Protein AF-A0AAN6NK29-F1 (afdb_monomer)

Nearest PDB structures (foldseek):
  6uxe-assembly1_B  TM=4.840E-01  e=8.109E+00  Homo sapiens
  8beh-assembly1_n  TM=4.783E-01  e=8.109E+00  Arabidopsis thaliana

pLDDT: mean 82.31, std 16.63, range [37.97, 97.19]

Organism: NCBI:txid241081

Radius of gyration: 20.67 Å; Cα contacts (8 Å, |Δi|>4): 39; chains: 1; bounding box: 39×51×51 Å

Structure (mmCIF, N/CA/C/O backbone):
data_AF-A0AAN6NK29-F1
#
_entry.id   AF-A0AAN6NK29-F1
#
loop_
_atom_site.group_PDB
_atom_site.id
_atom_site.type_symbol
_atom_site.label_atom_id
_atom_site.label_alt_id
_atom_site.label_comp_id
_atom_site.label_asym_id
_atom_site.label_entity_id
_atom_site.label_seq_id
_atom_site.pdbx_PDB_ins_code
_atom_site.Cartn_x
_atom_site.Cartn_y
_atom_site.Cartn_z
_atom_site.occupancy
_atom_site.B_iso_or_equiv
_atom_site.auth_seq_id
_atom_site.auth_comp_id
_atom_site.auth_asym_id
_atom_site.auth_atom_id
_atom_site.pdbx_PDB_model_num
ATOM 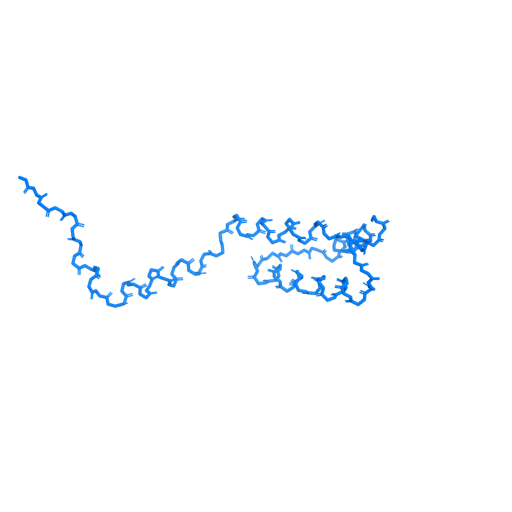1 N N . LEU A 1 1 ? -26.204 36.370 30.569 1.00 37.97 1 LEU A N 1
ATOM 2 C CA . LEU A 1 1 ? -25.102 36.077 29.626 1.00 37.97 1 LEU A CA 1
ATOM 3 C C . LEU A 1 1 ? -24.181 35.056 30.290 1.00 37.97 1 LEU A C 1
ATOM 5 O O . LEU A 1 1 ? -23.391 35.439 31.142 1.00 37.97 1 LEU A O 1
ATOM 9 N N . GLN A 1 2 ? -24.355 33.760 30.007 1.00 41.03 2 GLN A N 1
ATOM 10 C CA . GLN A 1 2 ? -23.382 32.738 30.414 1.00 41.03 2 GLN A CA 1
ATOM 11 C C . GLN A 1 2 ? -22.153 32.906 29.522 1.00 41.03 2 GLN A C 1
ATOM 13 O O . GLN A 1 2 ? -22.213 32.665 28.319 1.00 41.03 2 GLN A O 1
ATOM 18 N N . ILE A 1 3 ? -21.073 33.414 30.106 1.00 46.19 3 ILE A N 1
ATOM 19 C CA . ILE A 1 3 ? -19.804 33.615 29.418 1.00 46.19 3 ILE A CA 1
ATOM 20 C C . ILE A 1 3 ? -19.138 32.244 29.285 1.00 46.19 3 ILE A C 1
ATOM 22 O O . ILE A 1 3 ? -18.619 31.711 30.257 1.00 46.19 3 ILE A O 1
ATOM 26 N N . ASN A 1 4 ? -19.167 31.741 28.050 1.00 49.50 4 ASN A N 1
ATOM 27 C CA . ASN A 1 4 ? -18.279 30.751 27.443 1.00 49.50 4 ASN A CA 1
ATOM 28 C C . ASN A 1 4 ? -18.327 29.324 28.010 1.00 49.50 4 ASN A C 1
ATOM 30 O O . ASN A 1 4 ? -18.071 29.088 29.184 1.00 49.50 4 ASN A O 1
ATOM 34 N N . GLY A 1 5 ? -18.581 28.361 27.116 1.00 52.94 5 GLY A N 1
ATOM 35 C CA . GLY A 1 5 ? -18.589 26.911 27.345 1.00 52.94 5 GLY A CA 1
ATOM 36 C C . GLY A 1 5 ? -17.234 26.321 27.742 1.00 52.94 5 GLY A C 1
ATOM 37 O O . GLY A 1 5 ? -16.701 25.459 27.054 1.00 52.94 5 GLY A O 1
ATOM 38 N N . TRP A 1 6 ? -16.682 26.792 28.854 1.00 50.72 6 TRP A N 1
ATOM 39 C CA . TRP A 1 6 ? -15.475 26.282 29.480 1.00 50.72 6 TRP A CA 1
ATOM 40 C C . TRP A 1 6 ? -15.812 25.026 30.279 1.00 50.72 6 TRP A C 1
ATOM 42 O O . TRP A 1 6 ? -16.481 25.098 31.312 1.00 50.72 6 TRP A O 1
ATOM 52 N N . ASN A 1 7 ? -15.346 23.870 29.802 1.00 64.81 7 ASN A N 1
ATOM 53 C CA . ASN A 1 7 ? 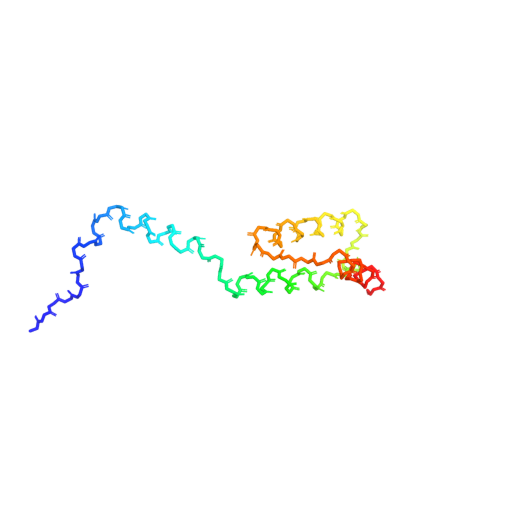-15.470 22.608 30.516 1.00 64.81 7 ASN A CA 1
ATOM 54 C C . ASN A 1 7 ? -14.272 22.448 31.471 1.00 6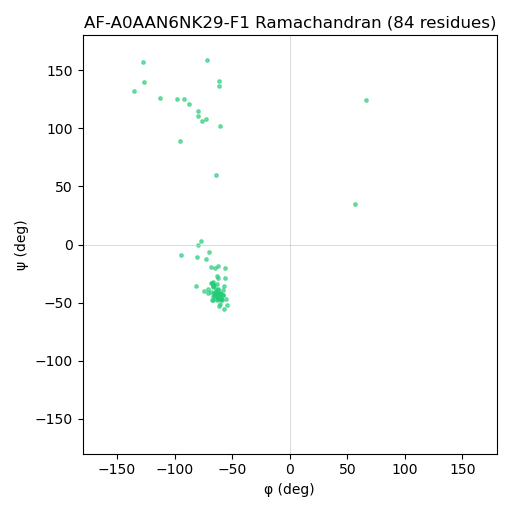4.81 7 ASN A C 1
ATOM 56 O O . ASN A 1 7 ? -13.129 22.396 31.017 1.00 64.81 7 ASN A O 1
ATOM 60 N N . PRO A 1 8 ? -14.484 22.312 32.791 1.00 61.56 8 PRO A N 1
ATOM 61 C CA . PRO A 1 8 ? -13.402 22.116 33.759 1.00 61.56 8 PRO A CA 1
ATOM 62 C C . PRO A 1 8 ? -12.500 20.902 33.475 1.00 61.56 8 PRO A C 1
ATOM 64 O O . PRO A 1 8 ? -11.370 20.859 33.958 1.00 61.56 8 PRO A O 1
ATOM 67 N N . ARG A 1 9 ? -12.976 19.928 32.682 1.00 59.81 9 ARG A N 1
ATOM 68 C CA . ARG A 1 9 ? -12.198 18.753 32.253 1.00 59.81 9 ARG A CA 1
ATOM 69 C C . ARG A 1 9 ? -11.062 19.084 31.283 1.00 59.81 9 ARG A C 1
ATOM 71 O O . ARG A 1 9 ? -10.107 18.319 31.219 1.00 59.81 9 ARG A O 1
ATOM 78 N N . ASP A 1 10 ? -11.099 20.236 30.614 1.00 57.91 10 ASP A N 1
ATOM 79 C CA . ASP A 1 10 ? -10.049 20.664 29.679 1.00 57.91 10 ASP A CA 1
ATOM 80 C C . ASP A 1 10 ? -8.726 21.034 30.384 1.00 57.91 10 ASP A C 1
ATOM 82 O O . ASP A 1 10 ? -7.722 21.296 29.724 1.00 57.91 10 ASP A O 1
ATOM 86 N N . ARG A 1 11 ? -8.694 21.058 31.726 1.00 62.34 11 ARG A N 1
ATOM 87 C CA . ARG A 1 11 ? -7.466 21.220 32.525 1.00 62.34 11 ARG A CA 1
ATOM 88 C C . ARG A 1 11 ? -6.831 19.904 32.969 1.00 62.34 11 ARG A C 1
ATOM 90 O O . ARG A 1 11 ? -5.730 19.947 33.508 1.00 62.34 11 ARG A O 1
ATOM 97 N N . ASP A 1 12 ? -7.496 18.767 32.775 1.00 68.81 12 ASP A N 1
ATOM 98 C CA . ASP A 1 12 ? -6.925 17.461 33.099 1.00 68.81 12 ASP A CA 1
ATOM 99 C C . ASP A 1 12 ? -5.966 17.037 31.970 1.00 68.81 12 ASP A C 1
ATOM 101 O O . ASP A 1 12 ? -6.414 16.811 30.841 1.00 68.81 12 ASP A O 1
ATOM 105 N N . PRO A 1 13 ? -4.650 16.902 32.224 1.00 63.97 13 PRO A N 1
ATOM 106 C CA . PRO A 1 13 ? -3.707 16.413 31.217 1.00 63.97 13 PRO A CA 1
ATOM 107 C C . PRO A 1 13 ? -4.111 15.038 30.664 1.00 63.97 13 PRO A C 1
ATOM 109 O O . PRO A 1 13 ? -3.855 14.729 29.498 1.00 63.97 13 PRO A O 1
ATOM 112 N N . SER A 1 14 ? -4.806 14.237 31.476 1.00 71.75 14 SER A N 1
ATOM 113 C CA . SER A 1 14 ? -5.330 12.922 31.107 1.00 71.75 14 SER A CA 1
ATOM 114 C C . SER A 1 14 ? -6.431 13.020 30.051 1.00 71.75 14 SER A C 1
ATOM 116 O O . SER A 1 14 ? -6.536 12.137 29.202 1.00 71.75 14 SER A O 1
ATOM 118 N N . TYR A 1 15 ? -7.228 14.094 30.056 1.00 70.88 15 TYR A N 1
ATOM 119 C CA . TYR A 1 15 ? -8.273 14.326 29.058 1.00 70.88 15 TYR A CA 1
ATOM 120 C C . TYR A 1 15 ? -7.671 14.590 27.676 1.00 70.88 15 TYR A C 1
ATOM 122 O O . TYR A 1 15 ? -8.062 13.938 26.709 1.00 70.88 15 TYR A O 1
ATOM 130 N N . HIS A 1 16 ? -6.664 15.466 27.585 1.00 64.25 16 HIS A N 1
ATOM 131 C CA . HIS A 1 16 ? -5.953 15.730 26.325 1.00 64.25 16 HIS A CA 1
ATOM 132 C C . HIS A 1 16 ? -5.193 14.502 25.833 1.00 64.25 16 HIS A C 1
ATOM 134 O O . HIS A 1 16 ? -5.247 14.182 24.648 1.00 64.25 16 HIS A O 1
ATOM 140 N N . TYR A 1 17 ? -4.554 13.761 26.741 1.00 66.12 17 TYR A N 1
ATOM 141 C CA . TYR A 1 17 ? -3.893 12.500 26.413 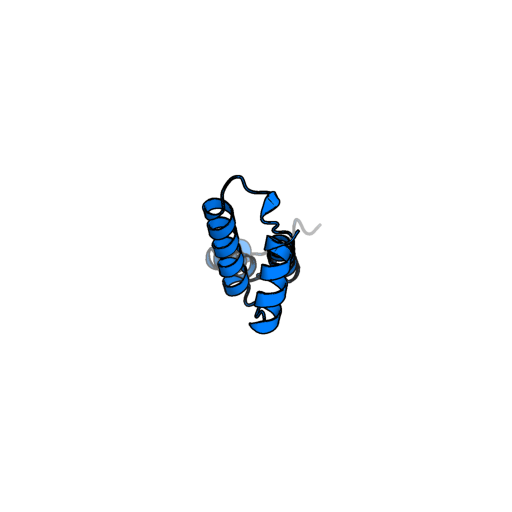1.00 66.12 17 TYR A CA 1
ATOM 142 C C . TYR A 1 17 ? -4.875 11.468 25.844 1.00 66.12 17 TYR A C 1
ATOM 144 O O . TYR A 1 17 ? -4.618 10.884 24.794 1.00 66.12 17 TYR A O 1
ATOM 152 N N . GLN A 1 18 ? -6.037 11.286 26.476 1.00 69.69 18 GLN A N 1
ATOM 153 C CA . GLN A 1 18 ? -7.082 10.382 25.988 1.00 69.69 18 GLN A CA 1
ATOM 154 C C . GLN A 1 18 ? -7.727 10.870 24.688 1.00 69.69 18 GLN A C 1
ATOM 156 O O . GLN A 1 18 ? -8.119 10.046 23.865 1.00 69.69 18 GLN A O 1
ATOM 161 N N . LEU A 1 19 ? -7.858 12.182 24.483 1.00 67.62 19 LEU A N 1
ATOM 162 C CA . LEU A 1 19 ? -8.375 12.765 23.245 1.00 67.62 19 LEU A CA 1
ATOM 163 C C . LEU A 1 19 ? -7.414 12.500 22.082 1.00 67.62 19 LEU A C 1
ATOM 165 O O . LEU A 1 19 ? -7.842 12.006 21.042 1.00 67.62 19 LEU A O 1
ATOM 169 N N . VAL A 1 20 ? -6.118 12.752 22.285 1.00 64.56 20 VAL A N 1
ATOM 170 C CA . VAL A 1 20 ? -5.059 12.448 21.315 1.00 64.56 20 VAL A CA 1
ATOM 171 C C . VAL A 1 20 ? -4.984 10.944 21.064 1.00 64.56 20 VAL A C 1
ATOM 173 O O . VAL A 1 20 ? -4.978 10.531 19.911 1.00 64.56 20 VAL A O 1
ATOM 176 N N . GLN A 1 21 ? -5.035 10.106 22.104 1.00 60.91 21 GLN A N 1
ATOM 177 C CA . GLN A 1 21 ? -5.104 8.652 21.934 1.00 60.91 21 GLN A CA 1
ATOM 178 C C . GLN A 1 21 ? -6.338 8.218 21.142 1.00 60.91 21 GLN A C 1
ATOM 180 O O . GLN A 1 21 ? -6.209 7.376 20.267 1.00 60.91 21 GLN A O 1
ATOM 185 N N . LYS A 1 22 ? -7.522 8.783 21.397 1.00 59.81 22 LYS A N 1
ATOM 186 C CA . LYS A 1 22 ? -8.750 8.465 20.645 1.00 59.81 22 LYS A CA 1
ATOM 187 C C . LYS A 1 22 ? -8.704 8.959 19.201 1.00 59.81 22 LYS A C 1
ATOM 189 O O . LYS A 1 22 ? -9.283 8.306 18.337 1.00 59.81 22 L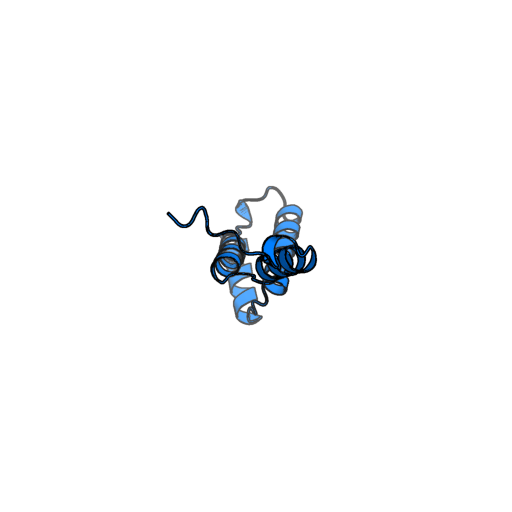YS A O 1
ATOM 194 N N . ALA A 1 23 ? -8.046 10.088 18.950 1.00 60.31 23 ALA A N 1
ATOM 195 C CA . ALA A 1 23 ? -7.833 10.621 17.610 1.00 60.31 23 ALA A CA 1
ATOM 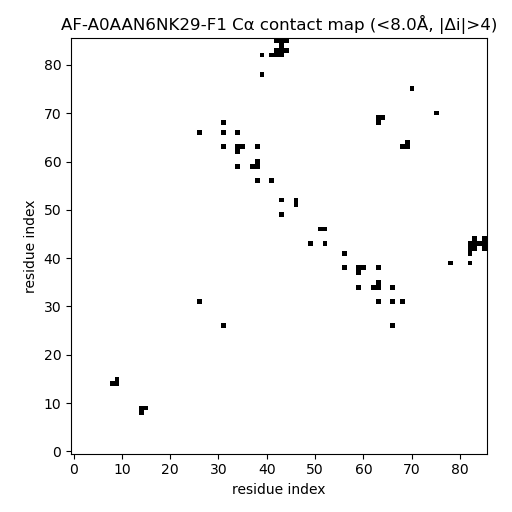196 C C . ALA A 1 23 ? -6.821 9.771 16.824 1.00 60.31 23 ALA A C 1
ATOM 198 O O . ALA A 1 23 ? -7.071 9.457 15.668 1.00 60.31 23 ALA A O 1
ATOM 199 N N . ILE A 1 24 ? -5.731 9.332 17.464 1.00 57.31 24 ILE A N 1
ATOM 200 C CA . ILE A 1 24 ? -4.719 8.440 16.874 1.00 57.31 24 ILE A CA 1
ATOM 201 C C . ILE A 1 24 ? -5.265 7.014 16.693 1.00 57.31 24 ILE A C 1
ATOM 203 O O . ILE A 1 24 ? -4.978 6.364 15.694 1.00 57.31 24 ILE A O 1
ATOM 207 N N . ALA A 1 25 ? -6.065 6.514 17.639 1.00 54.84 25 ALA A N 1
ATOM 208 C CA . ALA A 1 25 ? -6.575 5.141 17.634 1.00 54.84 25 ALA A CA 1
ATOM 209 C C . ALA A 1 25 ? -7.658 4.886 16.576 1.00 54.84 25 ALA A C 1
ATOM 211 O O . ALA A 1 25 ? -7.998 3.731 16.319 1.00 54.84 25 ALA A O 1
ATOM 212 N N . LYS A 1 26 ? -8.215 5.931 15.958 1.00 58.97 26 LYS A N 1
ATOM 213 C CA . LYS A 1 26 ? -9.160 5.773 14.857 1.00 58.97 26 LYS A CA 1
ATOM 214 C C . LYS A 1 26 ? -8.417 5.871 13.535 1.00 58.97 26 LYS A C 1
ATOM 216 O O . LYS A 1 26 ? -8.345 6.936 12.934 1.00 58.97 26 LYS A O 1
ATOM 221 N N . VAL A 1 27 ? -7.937 4.727 13.048 1.00 63.34 27 VAL A N 1
ATOM 222 C CA . VAL A 1 27 ? -7.847 4.534 11.597 1.00 63.34 27 VAL A CA 1
ATOM 223 C C . VAL A 1 27 ? -9.282 4.656 11.090 1.00 63.34 27 VAL A C 1
ATOM 225 O O . VAL A 1 27 ? -10.102 3.770 11.336 1.00 63.34 27 VAL A O 1
ATOM 228 N N . THR A 1 28 ? -9.620 5.808 10.516 1.00 76.75 28 THR A N 1
ATOM 229 C CA . THR A 1 28 ? -10.960 6.044 9.984 1.00 76.75 28 THR A CA 1
ATOM 230 C C . THR A 1 28 ? -11.148 5.224 8.712 1.00 76.75 28 THR A C 1
ATOM 232 O O . THR A 1 28 ? -10.171 4.807 8.081 1.00 76.75 28 THR A O 1
ATOM 235 N N . ASP A 1 29 ? -12.392 4.959 8.329 1.00 78.62 29 ASP A N 1
ATOM 236 C CA . ASP A 1 29 ? -12.654 4.207 7.101 1.00 78.62 29 ASP A CA 1
ATOM 237 C C . ASP A 1 29 ? -12.150 4.969 5.862 1.00 78.62 29 ASP A C 1
ATOM 239 O O . ASP A 1 29 ? -11.708 4.340 4.901 1.00 78.62 29 ASP A O 1
ATOM 243 N N . GLU A 1 30 ? -12.083 6.304 5.921 1.00 82.25 30 GLU A N 1
ATOM 244 C CA . GLU A 1 30 ? -11.429 7.134 4.903 1.00 82.25 30 GLU A CA 1
ATOM 245 C C . GLU A 1 30 ? -9.927 6.837 4.813 1.00 82.25 30 GLU A C 1
ATOM 247 O O . GLU A 1 30 ? -9.419 6.564 3.730 1.00 82.25 30 GLU A O 1
ATOM 252 N N . ALA A 1 31 ? -9.218 6.782 5.947 1.00 83.44 31 ALA A N 1
ATOM 253 C CA . ALA A 1 31 ? -7.791 6.459 5.955 1.00 83.44 31 ALA A CA 1
ATOM 254 C C . ALA A 1 31 ? -7.510 5.039 5.425 1.00 83.44 31 ALA A C 1
ATOM 256 O O . ALA A 1 31 ? -6.492 4.806 4.771 1.00 83.44 31 ALA A O 1
ATOM 257 N N . ARG A 1 32 ? -8.414 4.080 5.673 1.00 86.19 32 ARG A N 1
ATOM 258 C CA . ARG A 1 32 ? -8.329 2.732 5.081 1.00 86.19 32 ARG A CA 1
ATOM 259 C C . ARG A 1 32 ? -8.537 2.764 3.572 1.00 86.19 32 ARG A C 1
ATOM 261 O O . ARG A 1 32 ? -7.791 2.102 2.850 1.00 86.19 32 ARG A O 1
ATOM 268 N N . ALA A 1 33 ? -9.532 3.517 3.107 1.00 88.00 33 ALA A N 1
ATOM 269 C CA . ALA A 1 33 ? -9.815 3.678 1.687 1.00 88.00 33 ALA A CA 1
ATOM 270 C C . ALA A 1 33 ? -8.626 4.308 0.951 1.00 88.00 33 ALA A C 1
ATOM 272 O O . ALA A 1 33 ? -8.235 3.797 -0.097 1.00 88.00 33 ALA A O 1
ATOM 273 N N . ASP A 1 34 ? -7.987 5.321 1.539 1.00 91.69 34 ASP A N 1
ATOM 274 C CA . ASP A 1 34 ? -6.795 5.964 0.978 1.00 91.69 34 ASP A CA 1
ATOM 275 C C . ASP A 1 34 ? -5.627 4.978 0.836 1.00 91.69 34 ASP A C 1
ATOM 277 O O . ASP A 1 34 ? -4.983 4.912 -0.214 1.00 91.69 34 ASP A O 1
ATOM 281 N N . VAL A 1 35 ? -5.367 4.162 1.866 1.00 92.12 35 VAL A N 1
ATOM 282 C CA . VAL A 1 35 ? -4.319 3.127 1.820 1.00 92.12 35 VAL A CA 1
ATOM 283 C C . VAL A 1 35 ? -4.614 2.093 0.730 1.00 92.12 35 VAL A C 1
ATOM 285 O O . VAL A 1 35 ? -3.710 1.721 -0.023 1.00 92.12 35 VAL A O 1
ATOM 288 N N . LEU A 1 36 ? -5.866 1.638 0.623 1.00 93.06 36 LEU A N 1
ATOM 289 C CA . LEU A 1 36 ? -6.277 0.683 -0.406 1.00 93.06 36 LEU A CA 1
ATOM 290 C C . LEU A 1 36 ? -6.160 1.281 -1.813 1.00 93.06 36 LEU A C 1
ATOM 292 O O . LEU A 1 36 ? -5.650 0.621 -2.718 1.00 93.06 36 LEU A O 1
ATOM 296 N N . GLN A 1 37 ? -6.587 2.528 -1.998 1.00 94.75 37 GLN A N 1
ATOM 297 C CA . GLN A 1 37 ? -6.501 3.226 -3.275 1.00 94.75 37 GLN A CA 1
ATOM 298 C C . GLN A 1 37 ? -5.046 3.421 -3.705 1.00 94.75 37 GLN A C 1
ATOM 300 O O . GLN A 1 37 ? -4.705 3.153 -4.857 1.00 94.75 37 GLN A O 1
ATOM 305 N N . GLU A 1 38 ? -4.175 3.843 -2.787 1.00 94.50 38 GLU A N 1
ATOM 306 C CA . GLU A 1 38 ? -2.745 3.989 -3.052 1.00 94.50 38 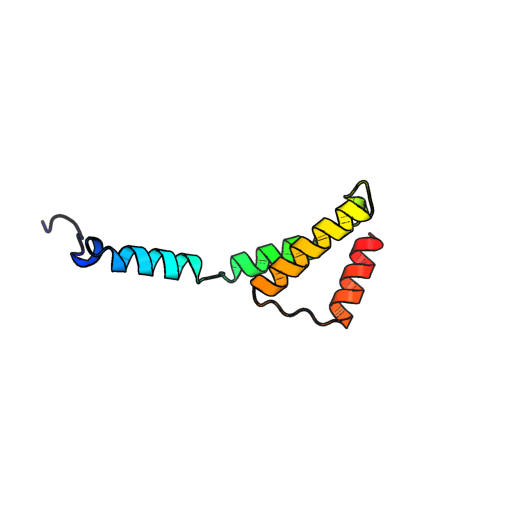GLU A CA 1
ATOM 307 C C . GLU A 1 38 ? -2.130 2.654 -3.478 1.00 94.50 38 GLU A C 1
ATOM 309 O O . GLU A 1 38 ? -1.444 2.604 -4.500 1.00 94.50 38 GLU A O 1
ATOM 314 N N . TYR A 1 39 ? -2.434 1.572 -2.752 1.00 95.25 39 TYR A N 1
ATOM 315 C CA . TYR A 1 39 ? -1.994 0.226 -3.104 1.00 95.25 39 TYR A CA 1
ATOM 316 C C . TYR A 1 39 ? -2.456 -0.158 -4.514 1.00 95.25 39 TYR A C 1
ATOM 318 O O . TYR A 1 39 ? -1.610 -0.430 -5.355 1.00 95.25 39 TYR A O 1
ATOM 326 N N . LEU A 1 40 ? -3.757 -0.090 -4.815 1.00 94.69 40 LEU A N 1
ATOM 327 C CA . LEU A 1 40 ? -4.324 -0.473 -6.119 1.00 94.69 40 LEU A CA 1
ATOM 328 C C . LEU A 1 40 ? -3.868 0.414 -7.289 1.00 94.69 40 LEU A C 1
ATOM 330 O O . LEU A 1 40 ? -3.956 0.002 -8.444 1.00 94.69 40 LEU A O 1
ATOM 334 N N . SER A 1 41 ? -3.389 1.627 -7.008 1.00 95.19 41 SER A N 1
ATOM 335 C CA . SER A 1 41 ? -2.905 2.562 -8.028 1.00 95.19 41 SER A CA 1
ATOM 336 C C . SER A 1 41 ? -1.476 2.291 -8.506 1.00 95.19 41 SER A C 1
ATOM 338 O O . SER A 1 41 ? -1.044 2.905 -9.487 1.00 95.19 41 SER A O 1
ATOM 340 N N . LEU A 1 42 ? -0.729 1.403 -7.834 1.00 95.94 42 LEU A N 1
ATOM 341 C CA . LEU A 1 42 ? 0.647 1.097 -8.218 1.00 95.94 42 LEU A CA 1
ATOM 342 C C . LEU A 1 42 ? 0.700 0.507 -9.630 1.00 95.94 42 LEU A C 1
ATOM 344 O O . LEU A 1 42 ? -0.072 -0.371 -9.997 1.00 95.94 42 LEU A O 1
ATOM 348 N N . LYS A 1 43 ? 1.662 0.980 -10.420 1.00 96.81 43 LYS A N 1
ATOM 349 C CA . LYS A 1 43 ? 1.973 0.444 -11.746 1.00 96.81 43 LYS A CA 1
ATOM 350 C C . LYS A 1 43 ? 3.473 0.313 -11.868 1.00 96.81 43 LYS A C 1
ATOM 352 O O . LYS A 1 43 ? 4.187 1.267 -11.560 1.00 96.81 43 LYS A O 1
ATOM 357 N N . ARG A 1 44 ? 3.966 -0.831 -12.338 1.00 95.69 44 ARG A N 1
ATOM 358 C CA . ARG A 1 44 ? 5.402 -1.081 -12.499 1.00 95.69 44 ARG A CA 1
ATOM 359 C C . ARG A 1 44 ? 6.037 -0.050 -13.423 1.00 95.69 44 ARG A C 1
ATOM 361 O O . ARG A 1 44 ? 7.140 0.402 -13.132 1.00 95.69 44 ARG A O 1
ATOM 368 N N . GLN A 1 45 ? 5.349 0.345 -14.491 1.00 96.06 45 GLN A N 1
ATOM 369 C CA . GLN A 1 45 ? 5.856 1.328 -15.453 1.00 96.06 45 GLN A CA 1
ATOM 370 C C . GLN A 1 45 ? 6.112 2.725 -14.863 1.00 96.06 45 GLN A C 1
ATOM 372 O O . GLN A 1 45 ? 6.872 3.492 -15.442 1.00 96.06 45 GLN A O 1
ATOM 377 N N . SER A 1 46 ? 5.533 3.051 -13.703 1.00 96.19 46 SER A N 1
ATOM 378 C CA . SER A 1 46 ? 5.757 4.334 -13.021 1.00 96.19 46 SER A CA 1
ATOM 379 C C . SER A 1 46 ? 7.099 4.411 -12.278 1.00 96.19 46 SER A C 1
ATOM 381 O O . SER A 1 46 ? 7.351 5.397 -11.590 1.00 96.19 46 SER A O 1
ATOM 383 N N . PHE A 1 47 ? 7.936 3.372 -12.362 1.00 96.44 47 PHE A N 1
ATOM 384 C CA . PHE A 1 47 ? 9.200 3.254 -11.637 1.00 96.44 47 PHE A CA 1
ATOM 385 C C . PHE A 1 47 ? 10.357 2.957 -12.590 1.00 96.44 47 PHE A C 1
ATOM 387 O O . PHE A 1 47 ? 10.246 2.107 -13.476 1.00 96.44 47 PHE A O 1
ATOM 394 N N . ASP A 1 48 ? 11.507 3.581 -12.344 1.00 96.69 48 ASP A N 1
ATOM 395 C CA . ASP A 1 48 ? 12.704 3.390 -13.172 1.00 96.69 48 ASP A CA 1
ATOM 396 C C . ASP A 1 48 ? 13.271 1.967 -13.060 1.00 96.69 48 ASP A C 1
ATOM 398 O O . ASP A 1 48 ? 13.731 1.380 -14.040 1.00 96.69 48 ASP A O 1
ATOM 402 N N . THR A 1 49 ? 13.203 1.367 -11.868 1.00 97.00 49 THR A N 1
ATOM 403 C CA . THR A 1 49 ? 13.779 0.047 -11.588 1.00 97.00 49 THR A CA 1
ATOM 404 C C . THR A 1 49 ? 12.752 -0.898 -10.975 1.00 97.00 49 THR A C 1
ATOM 406 O O . THR A 1 49 ? 11.748 -0.492 -10.392 1.00 97.00 49 THR A O 1
ATOM 409 N N . MET A 1 50 ? 12.999 -2.205 -11.114 1.00 95.19 50 MET A N 1
ATOM 410 C CA . MET A 1 50 ? 12.167 -3.215 -10.451 1.00 95.19 50 MET A CA 1
ATOM 411 C C . MET A 1 50 ? 12.304 -3.124 -8.928 1.00 95.19 50 MET A C 1
ATOM 413 O O . MET A 1 50 ? 11.333 -3.314 -8.205 1.00 95.19 50 MET A O 1
ATOM 417 N N . GLU A 1 51 ? 13.499 -2.789 -8.441 1.00 97.06 51 GLU A N 1
ATOM 418 C CA . GLU A 1 51 ? 13.765 -2.637 -7.015 1.00 97.06 51 GLU A CA 1
ATOM 419 C C . GLU A 1 51 ? 12.933 -1.511 -6.388 1.00 97.06 51 GLU A C 1
ATOM 421 O O . GLU A 1 51 ? 12.303 -1.734 -5.356 1.00 97.06 51 GLU A O 1
ATOM 426 N N . SER A 1 52 ? 12.856 -0.332 -7.020 1.00 97.12 52 SER A N 1
ATOM 427 C CA . SER A 1 52 ? 12.074 0.788 -6.477 1.00 97.12 52 SER A CA 1
ATOM 428 C C . SER A 1 52 ? 10.570 0.503 -6.481 1.00 97.12 52 SER A C 1
ATOM 430 O O . SER A 1 52 ? 9.876 0.844 -5.519 1.00 97.12 52 SER A O 1
ATOM 432 N N . PHE A 1 53 ? 10.073 -0.207 -7.499 1.00 96.88 53 PHE A N 1
ATOM 433 C CA . PHE A 1 53 ? 8.705 -0.727 -7.510 1.00 96.88 53 PHE A CA 1
ATOM 434 C C . PHE A 1 53 ? 8.449 -1.690 -6.340 1.00 96.88 53 PHE A C 1
ATOM 436 O O . PHE A 1 53 ? 7.490 -1.497 -5.593 1.00 96.88 53 PHE A O 1
ATOM 443 N N . LEU A 1 54 ? 9.312 -2.692 -6.137 1.00 95.94 54 LEU A N 1
ATOM 444 C CA . LEU A 1 54 ? 9.155 -3.678 -5.060 1.00 95.94 54 LEU A CA 1
ATOM 445 C C . LEU A 1 54 ? 9.255 -3.044 -3.667 1.00 95.94 54 LEU A C 1
ATOM 447 O O . LEU A 1 54 ? 8.492 -3.400 -2.770 1.00 95.94 54 LEU A O 1
ATOM 451 N N . GLN A 1 55 ? 10.147 -2.070 -3.477 1.00 97.19 55 GLN A N 1
ATOM 452 C CA . GLN A 1 55 ? 10.218 -1.302 -2.232 1.00 97.19 55 GLN A CA 1
ATOM 453 C C . GLN A 1 55 ? 8.897 -0.579 -1.957 1.00 97.19 55 GLN A C 1
ATOM 455 O O . GLN A 1 55 ? 8.358 -0.674 -0.852 1.00 97.19 55 GLN A O 1
ATOM 460 N N . ARG A 1 56 ? 8.333 0.099 -2.965 1.00 96.31 56 ARG A N 1
ATOM 461 C CA . ARG A 1 56 ? 7.050 0.794 -2.821 1.00 96.31 56 ARG A CA 1
ATOM 462 C C . ARG A 1 56 ? 5.899 -0.174 -2.559 1.00 96.31 56 ARG A C 1
ATOM 464 O O . ARG A 1 56 ? 5.086 0.089 -1.675 1.00 96.31 56 ARG A O 1
ATOM 471 N N . TYR A 1 57 ? 5.871 -1.297 -3.271 1.00 95.81 57 TYR A N 1
ATOM 472 C CA . TYR A 1 57 ? 4.916 -2.378 -3.059 1.00 95.81 57 TYR A CA 1
ATOM 473 C C . TYR A 1 57 ? 4.923 -2.865 -1.604 1.00 95.81 57 TYR A C 1
ATOM 475 O O . TYR A 1 57 ? 3.881 -2.866 -0.949 1.00 95.81 57 TYR A O 1
ATOM 483 N N . ASN A 1 58 ? 6.102 -3.194 -1.070 1.00 95.56 58 ASN A N 1
ATOM 484 C CA . ASN A 1 58 ? 6.262 -3.684 0.300 1.00 95.56 58 ASN A CA 1
ATOM 485 C C . ASN A 1 58 ? 5.812 -2.651 1.343 1.00 95.56 58 ASN A C 1
ATOM 487 O O . ASN A 1 58 ? 5.164 -3.007 2.328 1.00 95.56 58 ASN A O 1
ATOM 491 N N . VAL A 1 59 ? 6.100 -1.364 1.116 1.00 96.38 59 VAL A N 1
ATOM 492 C CA 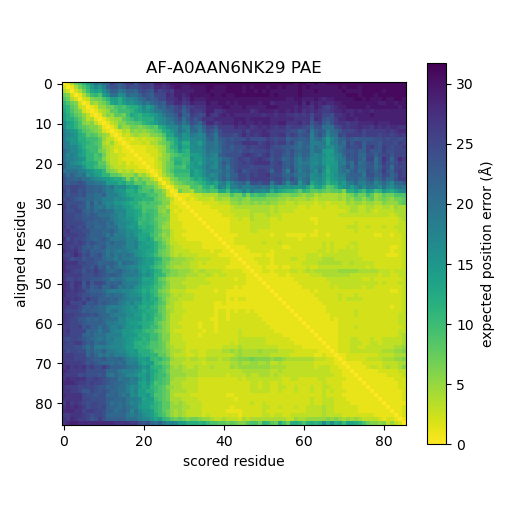. VAL A 1 59 ? 5.620 -0.275 1.982 1.00 96.38 59 VAL A CA 1
ATOM 493 C C . VAL A 1 59 ? 4.091 -0.204 1.984 1.00 96.38 59 VAL A C 1
ATOM 495 O O . VAL A 1 59 ? 3.484 -0.119 3.052 1.00 96.38 59 VAL A O 1
ATOM 498 N N . CYS A 1 60 ? 3.452 -0.270 0.814 1.00 95.00 60 CYS A N 1
ATOM 499 C CA . CYS A 1 60 ? 1.993 -0.263 0.721 1.00 95.00 60 CYS A CA 1
ATOM 500 C C . CYS A 1 60 ? 1.377 -1.521 1.355 1.00 95.00 60 CYS A C 1
ATOM 502 O O . CYS A 1 60 ? 0.414 -1.395 2.109 1.00 95.00 60 CYS A O 1
ATOM 504 N N . ARG A 1 61 ? 1.956 -2.714 1.150 1.00 94.31 61 ARG A N 1
ATOM 505 C CA . ARG A 1 61 ? 1.492 -3.953 1.804 1.00 94.31 61 ARG A CA 1
ATOM 506 C C . ARG A 1 61 ? 1.572 -3.878 3.320 1.00 94.31 61 ARG A C 1
ATOM 508 O O . ARG A 1 61 ? 0.606 -4.234 3.987 1.00 94.31 61 ARG A O 1
ATOM 515 N N . LYS A 1 62 ? 2.659 -3.330 3.869 1.00 92.94 62 LYS A N 1
ATOM 516 C CA . LYS A 1 62 ? 2.773 -3.098 5.314 1.00 92.94 62 LYS A CA 1
ATOM 517 C C . LYS A 1 62 ? 1.640 -2.206 5.831 1.00 92.94 62 LYS A C 1
ATOM 519 O O . LYS A 1 62 ? 1.032 -2.524 6.848 1.00 92.94 62 LYS A O 1
ATOM 524 N N . ARG A 1 63 ? 1.316 -1.128 5.109 1.00 92.12 63 ARG A N 1
ATOM 525 C CA . ARG A 1 63 ? 0.227 -0.205 5.477 1.00 92.12 63 ARG A CA 1
ATOM 526 C C . ARG A 1 63 ? -1.156 -0.848 5.389 1.00 92.12 63 ARG A C 1
ATOM 528 O O . ARG A 1 63 ? -1.998 -0.547 6.225 1.00 92.12 63 ARG A O 1
ATOM 535 N N . ILE A 1 64 ? -1.389 -1.745 4.429 1.00 92.50 64 ILE A N 1
ATOM 536 C CA . ILE A 1 64 ? -2.618 -2.556 4.351 1.00 92.50 64 ILE A CA 1
ATOM 537 C C . ILE A 1 64 ? -2.777 -3.392 5.631 1.00 92.50 64 ILE A C 1
ATOM 539 O O . ILE A 1 64 ? -3.835 -3.349 6.261 1.00 92.50 64 ILE A O 1
ATOM 543 N N . THR A 1 65 ? -1.710 -4.069 6.072 1.00 90.38 65 THR A N 1
ATOM 544 C CA . THR A 1 65 ? -1.710 -4.825 7.335 1.00 90.38 65 THR A CA 1
ATOM 545 C C . THR A 1 65 ? -1.941 -3.918 8.547 1.00 90.38 65 THR A C 1
ATOM 547 O O . THR A 1 65 ? -2.789 -4.220 9.380 1.00 90.38 65 THR A O 1
ATOM 550 N N . GLU A 1 66 ? -1.242 -2.782 8.637 1.00 88.94 66 GLU A N 1
ATOM 551 C CA . GLU A 1 66 ? -1.404 -1.805 9.730 1.00 88.94 66 GLU A CA 1
ATOM 552 C C . GLU A 1 66 ? -2.818 -1.193 9.775 1.00 88.94 66 GLU A C 1
ATOM 554 O O . GLU A 1 66 ? -3.317 -0.855 10.848 1.00 88.94 66 GLU A O 1
ATOM 559 N N . ALA A 1 67 ? -3.494 -1.096 8.628 1.00 88.12 67 ALA A N 1
ATOM 560 C CA . ALA A 1 67 ? -4.873 -0.628 8.515 1.00 88.12 67 ALA A CA 1
ATOM 561 C C . ALA A 1 67 ? -5.925 -1.700 8.879 1.00 88.12 67 ALA A C 1
ATOM 563 O O . ALA A 1 67 ? -7.126 -1.404 8.850 1.00 88.12 67 ALA A O 1
ATOM 564 N N . ASN A 1 68 ? -5.498 -2.918 9.248 1.00 88.62 68 ASN A N 1
ATOM 565 C CA . ASN A 1 68 ? -6.342 -4.104 9.444 1.00 88.62 68 ASN A CA 1
ATOM 566 C C . ASN A 1 68 ? -7.175 -4.466 8.200 1.00 88.62 68 ASN A C 1
ATOM 568 O O . ASN A 1 68 ? -8.314 -4.921 8.316 1.00 88.62 68 ASN A O 1
ATOM 572 N N . LEU A 1 69 ? -6.621 -4.247 7.006 1.00 87.62 69 LEU A N 1
ATOM 573 C CA . LEU A 1 69 ? -7.219 -4.688 5.750 1.00 87.62 69 LEU A CA 1
ATOM 574 C C . LEU A 1 69 ? -6.674 -6.074 5.397 1.00 87.62 69 LEU A C 1
ATOM 576 O O . LEU A 1 69 ? -5.462 -6.267 5.307 1.00 87.62 69 LEU A O 1
ATOM 580 N N . ASN A 1 70 ? -7.576 -7.031 5.182 1.00 88.94 70 ASN A N 1
ATOM 581 C CA . ASN A 1 70 ? -7.214 -8.359 4.703 1.00 88.94 70 ASN A CA 1
ATOM 582 C C . ASN A 1 70 ? -7.435 -8.432 3.189 1.00 88.94 70 ASN A C 1
ATOM 584 O O . ASN A 1 70 ? -8.532 -8.132 2.717 1.00 88.94 70 ASN A O 1
ATOM 588 N N . ILE A 1 71 ? -6.402 -8.815 2.443 1.00 89.94 71 ILE A N 1
ATOM 589 C CA . ILE A 1 71 ? -6.481 -9.073 1.002 1.00 89.94 71 ILE A CA 1
ATOM 590 C C . ILE A 1 71 ? -6.258 -10.568 0.834 1.00 89.94 71 ILE A C 1
ATOM 592 O O . ILE A 1 71 ? -5.280 -11.088 1.357 1.00 89.94 71 ILE A O 1
ATOM 596 N N . ASP A 1 72 ? -7.187 -11.227 0.153 1.00 94.38 72 ASP A N 1
ATOM 597 C CA . ASP A 1 72 ? -7.077 -12.636 -0.207 1.00 94.38 72 ASP A CA 1
ATOM 598 C C . ASP A 1 72 ? -5.864 -12.882 -1.121 1.00 94.38 72 ASP A C 1
ATOM 600 O O . ASP A 1 72 ? -5.586 -12.064 -2.000 1.00 94.38 72 ASP A O 1
ATOM 604 N N . ASP A 1 73 ? -5.152 -13.992 -0.919 1.00 93.38 73 ASP A N 1
ATOM 605 C CA . ASP A 1 73 ? -3.898 -14.281 -1.625 1.00 93.38 73 ASP A CA 1
ATOM 606 C C . ASP A 1 73 ? -4.106 -14.413 -3.148 1.00 93.38 73 ASP A C 1
ATOM 608 O O . ASP A 1 73 ? -3.295 -13.911 -3.934 1.00 93.38 73 ASP A O 1
ATOM 612 N N . ASP A 1 74 ? -5.216 -15.018 -3.595 1.00 96.19 74 ASP A N 1
ATOM 613 C CA . ASP A 1 74 ? -5.520 -15.150 -5.026 1.00 96.19 74 ASP A CA 1
ATOM 614 C C . ASP A 1 74 ? -5.834 -13.778 -5.636 1.00 96.19 74 ASP A C 1
ATOM 616 O O . ASP A 1 74 ? -5.372 -13.440 -6.735 1.00 96.19 74 ASP A O 1
ATOM 620 N N . LEU A 1 75 ? -6.578 -12.946 -4.902 1.00 93.62 75 LEU A N 1
ATOM 621 C CA . LEU A 1 75 ? -6.838 -11.565 -5.301 1.00 93.62 75 LEU A CA 1
ATOM 622 C C . LEU A 1 75 ? -5.542 -10.742 -5.362 1.00 93.62 75 LEU A C 1
ATOM 624 O O . LEU A 1 75 ? -5.350 -9.976 -6.310 1.00 93.62 75 LEU A O 1
ATOM 628 N N . GLU A 1 76 ? -4.642 -10.902 -4.392 1.00 94.25 76 GLU A N 1
ATOM 629 C CA . GLU A 1 76 ? -3.343 -10.226 -4.366 1.00 94.25 76 GLU A CA 1
ATOM 630 C C . GLU A 1 76 ? -2.496 -10.596 -5.586 1.00 94.25 76 GLU A C 1
ATOM 632 O O . GLU A 1 76 ? -1.917 -9.712 -6.221 1.00 94.25 76 GLU A O 1
ATOM 637 N N . MET A 1 77 ? -2.481 -11.870 -5.977 1.00 94.56 77 MET A N 1
ATOM 638 C CA . MET A 1 77 ? -1.778 -12.325 -7.177 1.00 94.56 77 MET A CA 1
ATOM 639 C C . MET A 1 77 ? -2.336 -11.684 -8.453 1.00 94.56 77 MET A C 1
ATOM 641 O O . MET A 1 77 ? -1.567 -11.249 -9.317 1.00 94.56 77 MET A O 1
ATOM 645 N N . VAL A 1 78 ? -3.661 -11.564 -8.571 1.00 96.12 78 VAL A N 1
ATOM 646 C CA . VAL A 1 78 ? -4.310 -10.876 -9.703 1.00 96.12 78 VAL A CA 1
ATOM 647 C C . VAL A 1 78 ? -3.968 -9.385 -9.717 1.00 96.12 78 VAL A C 1
ATOM 649 O O . VAL A 1 78 ? -3.701 -8.817 -10.783 1.00 96.12 78 VAL A O 1
ATOM 652 N N . ILE A 1 79 ? -3.961 -8.741 -8.551 1.00 94.50 79 ILE A N 1
ATOM 653 C CA . ILE A 1 79 ? -3.578 -7.336 -8.405 1.00 94.50 79 ILE A CA 1
ATOM 654 C C . ILE A 1 79 ? -2.124 -7.149 -8.853 1.00 94.50 79 ILE A C 1
ATOM 656 O O . ILE A 1 79 ? -1.871 -6.350 -9.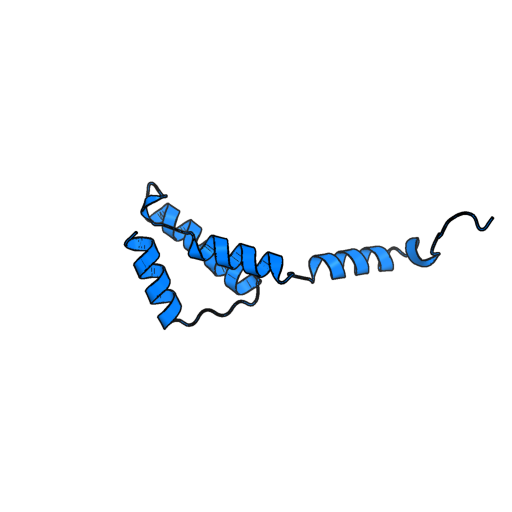754 1.00 94.50 79 ILE A O 1
ATOM 660 N N . LEU A 1 80 ? -1.191 -7.931 -8.307 1.00 94.81 80 LEU A N 1
ATOM 661 C CA . LEU A 1 80 ? 0.228 -7.908 -8.664 1.00 94.81 80 LEU A CA 1
ATOM 662 C C . LEU A 1 80 ? 0.458 -8.119 -10.161 1.00 94.81 80 LEU A C 1
ATOM 664 O O . LEU A 1 80 ? 1.202 -7.362 -10.788 1.00 94.81 80 LEU A O 1
ATOM 668 N N . PHE A 1 81 ? -0.205 -9.113 -10.753 1.00 95.19 81 PHE A N 1
ATOM 669 C CA . PHE A 1 81 ? -0.113 -9.373 -12.187 1.00 95.19 81 PHE A CA 1
ATOM 670 C C . PHE A 1 81 ? -0.548 -8.154 -13.005 1.00 95.19 81 PHE A C 1
ATOM 672 O O . PHE A 1 81 ? 0.133 -7.771 -13.958 1.00 95.19 81 PHE A O 1
ATOM 679 N N . ASN A 1 82 ? -1.648 -7.504 -12.618 1.00 94.94 82 ASN A N 1
ATOM 680 C CA . ASN A 1 82 ? -2.101 -6.289 -13.286 1.00 94.94 82 ASN A CA 1
ATOM 681 C C . ASN A 1 82 ? -1.116 -5.133 -13.099 1.00 94.94 82 ASN A C 1
ATOM 683 O O . ASN A 1 82 ? -0.760 -4.516 -14.096 1.00 94.94 82 ASN A O 1
ATOM 687 N N . MET A 1 83 ? -0.606 -4.899 -11.887 1.00 95.81 83 MET A N 1
ATOM 688 C CA . MET A 1 83 ? 0.385 -3.849 -11.608 1.00 95.81 83 MET A CA 1
ATOM 689 C C . MET A 1 83 ? 1.651 -3.987 -12.455 1.00 95.81 83 MET A C 1
ATOM 691 O O . MET A 1 83 ? 2.244 -2.978 -12.829 1.00 95.81 83 MET A O 1
ATOM 695 N N . VAL A 1 84 ? 2.089 -5.219 -12.728 1.00 94.38 84 VAL A N 1
ATOM 696 C CA . VAL A 1 84 ? 3.280 -5.494 -13.546 1.00 94.38 84 VAL A CA 1
ATOM 697 C C . VAL A 1 84 ? 2.973 -5.412 -15.042 1.00 94.38 84 VAL A C 1
ATOM 699 O O . VAL A 1 84 ? 3.827 -4.975 -15.811 1.00 94.38 84 VAL A O 1
ATOM 702 N N . ARG A 1 85 ? 1.773 -5.833 -15.461 1.00 92.88 85 ARG A N 1
ATOM 703 C CA . ARG A 1 85 ? 1.352 -5.851 -16.869 1.00 92.88 85 ARG A CA 1
ATOM 704 C C . ARG A 1 85 ? 1.029 -4.461 -17.418 1.00 92.88 85 ARG A C 1
ATOM 706 O O . ARG A 1 85 ? 1.295 -4.223 -18.595 1.00 92.88 85 ARG A O 1
ATOM 713 N N . THR A 1 86 ? 0.380 -3.608 -16.622 1.00 75.62 86 THR A N 1
ATOM 714 C CA . THR A 1 86 ? -0.017 -2.244 -17.022 1.00 75.62 86 THR A CA 1
ATOM 715 C C . THR A 1 86 ? 1.033 -1.211 -16.708 1.00 75.62 86 THR A C 1
ATOM 717 O O . THR A 1 86 ? 1.050 -0.237 -17.478 1.00 75.62 86 THR A O 1
#

Solvent-accessible surface area (backbone atoms only — not comparable to full-atom values): 5160 Å² total; per-residue (Å²): 134,87,82,68,97,76,58,80,61,80,74,40,70,65,49,57,51,51,49,50,48,56,60,68,69,50,79,42,71,64,59,44,49,51,50,51,50,58,49,73,65,50,42,42,76,82,35,98,42,71,65,61,36,51,54,52,50,52,53,42,53,51,49,35,53,76,58,72,53,84,75,56,70,71,58,48,52,55,50,52,52,46,24,64,74,90

Sequence (86 aa):
LQINGWNPRDRDPSYHYQLVQKAIAKVTDEARADVLQEYLSLKRQSFDTMESFLQRYNVCRKRITEANLNIDDDLEMVILFNMVRT

Foldseek 3Di:
DPPDPDDPCVPPPVSVVVVVVVVVVDPDVVVLVVLVCLLLPAACVVDPDPVVSVVSNVVSVVVCVVSVHDDDPVNVVVSVVRRDVD

Secondary structure (DSSP, 8-state):
-------GGGG-HHHHHHHHHHHHS---HHHHHHHHHHHHT--GGGSSSHHHHHHHHHHHHHHHHHTT----HHHHHHHHHHHHH-

Mean predicted aligned error: 11.43 Å